Protein AF-A0A0F9NJL1-F1 (afdb_monomer_lite)

Foldseek 3Di:
DQDQDDQQFALDPPGPDGPSVQKDWDFLQDPPDALTDSRPFRIGIHGPVLVCCPPPPVQKHWQTKDQDPPPRRIHTWIHGNNDTPDPDRHYPDDGHHPDDDDDDD

Sequence (105 aa):
MKTKLQKTHCEIEGCSITDPAMLHIHHIVERGEIDTCNNPFNLAVLCSNHHNLLHNTNRLKIIGVYPSTAKHGRLLVYELDGKKNIDIDEPYVVHKPKSMKVYLK

Secondary structure (DSSP, 8-state):
---PPP--S-SSTT-----TTTEEEEESS-TTSTT----GGGEEEEEHHHHHHHHHSSSEEEEEEEE-SSTTSEEEEEEETTEESSS--S-S-------------

Structure (mmCIF, N/CA/C/O backbone):
data_AF-A0A0F9NJL1-F1
#
_entry.id   AF-A0A0F9NJL1-F1
#
loop_
_atom_site.group_PDB
_atom_site.id
_atom_site.type_symbol
_atom_site.label_atom_id
_atom_site.label_alt_id
_atom_site.label_comp_id
_atom_site.label_asym_id
_atom_site.label_entity_id
_atom_site.label_seq_id
_atom_site.pdbx_PDB_ins_code
_atom_site.Cartn_x
_atom_site.Cartn_y
_atom_site.Cartn_z
_atom_site.occupancy
_atom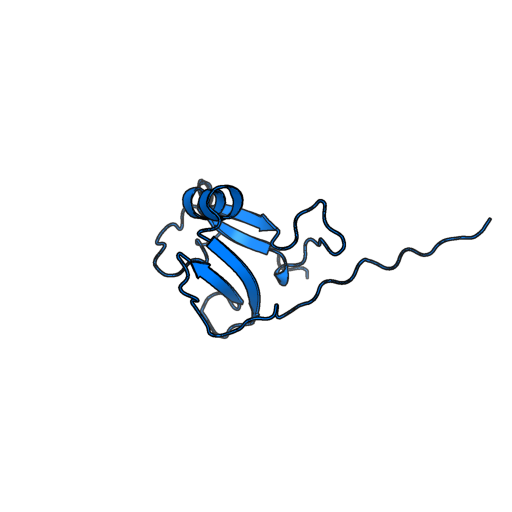_site.B_iso_or_equiv
_atom_site.auth_seq_id
_atom_site.auth_comp_id
_atom_site.auth_asym_id
_atom_site.auth_atom_id
_atom_site.pdbx_PDB_model_num
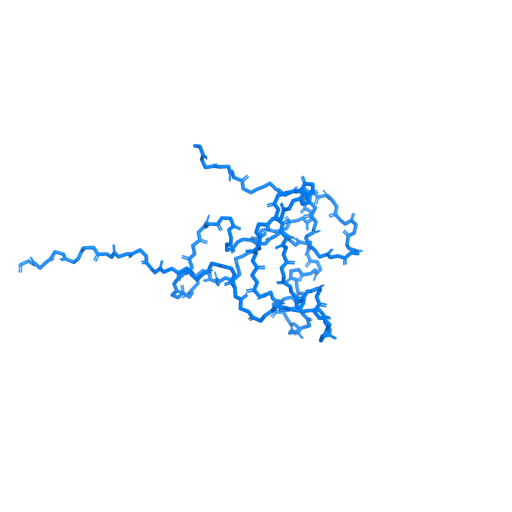ATOM 1 N N . MET A 1 1 ? 1.378 2.425 -23.395 1.00 37.78 1 MET A N 1
ATOM 2 C CA . MET A 1 1 ? 1.879 3.523 -22.533 1.00 37.78 1 MET A CA 1
ATOM 3 C C . MET A 1 1 ? 1.896 3.027 -21.093 1.00 37.78 1 MET A C 1
ATOM 5 O O . MET A 1 1 ? 0.883 2.507 -20.654 1.00 37.78 1 MET A O 1
ATOM 9 N N . LYS A 1 2 ? 3.027 3.095 -20.374 1.00 44.06 2 LYS A N 1
ATOM 10 C CA . LYS A 1 2 ? 3.057 2.757 -18.939 1.00 44.06 2 LYS A CA 1
ATOM 11 C C . LYS A 1 2 ? 2.514 3.949 -18.158 1.00 44.06 2 LYS A C 1
ATOM 13 O O . LYS A 1 2 ? 3.234 4.924 -17.962 1.00 44.06 2 LYS A O 1
ATOM 18 N N . THR A 1 3 ? 1.250 3.891 -17.759 1.00 58.44 3 THR A N 1
ATOM 19 C CA . THR A 1 3 ? 0.636 4.910 -16.904 1.00 58.44 3 THR A CA 1
ATOM 20 C C . THR A 1 3 ? 1.367 4.906 -15.563 1.00 58.44 3 THR A C 1
ATOM 22 O O . THR A 1 3 ? 1.349 3.915 -14.834 1.00 58.44 3 THR A O 1
ATOM 25 N N . LYS A 1 4 ? 2.110 5.977 -15.278 1.00 67.88 4 LYS A N 1
ATOM 26 C CA . LYS A 1 4 ? 2.861 6.132 -14.028 1.00 67.88 4 LYS A CA 1
ATOM 27 C C . LYS A 1 4 ? 1.863 6.380 -12.895 1.00 67.88 4 LYS A C 1
ATOM 29 O O . LYS A 1 4 ? 0.954 7.1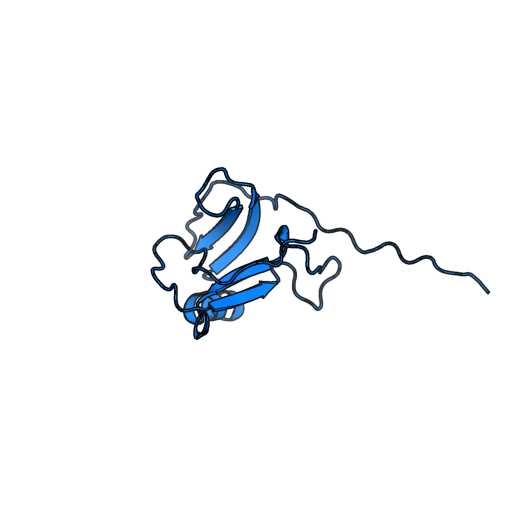88 -13.064 1.00 67.88 4 LYS A O 1
ATOM 34 N N . LEU A 1 5 ? 2.024 5.687 -11.767 1.00 79.69 5 LEU A N 1
ATOM 35 C CA . LEU A 1 5 ? 1.156 5.859 -10.600 1.00 79.69 5 LEU A CA 1
ATOM 36 C C . LEU A 1 5 ? 1.191 7.322 -10.130 1.00 79.69 5 LEU A C 1
ATOM 38 O O . LEU A 1 5 ? 2.273 7.881 -9.932 1.00 79.69 5 LEU A O 1
ATOM 42 N N . GLN A 1 6 ? 0.019 7.941 -9.985 1.00 81.69 6 GLN A N 1
ATOM 43 C CA . GLN A 1 6 ? -0.117 9.334 -9.559 1.00 81.69 6 GLN A CA 1
ATOM 44 C C . GLN A 1 6 ? -0.411 9.420 -8.059 1.00 81.69 6 GLN A C 1
ATOM 46 O O . GLN A 1 6 ? -1.280 8.717 -7.546 1.00 81.69 6 GLN A O 1
ATOM 51 N N . LYS A 1 7 ? 0.284 10.329 -7.366 1.00 85.88 7 LYS A N 1
ATOM 52 C CA . LYS A 1 7 ? 0.070 10.634 -5.945 1.00 85.88 7 LYS A CA 1
ATOM 53 C C . LYS A 1 7 ? -1.117 11.585 -5.784 1.00 85.88 7 LYS A C 1
ATOM 55 O O . LYS A 1 7 ? -0.929 12.794 -5.721 1.00 85.88 7 LYS A O 1
ATOM 60 N N . THR A 1 8 ? -2.330 11.046 -5.801 1.00 86.00 8 THR A N 1
ATOM 61 C CA . THR A 1 8 ? -3.561 11.858 -5.734 1.00 86.00 8 THR A CA 1
ATOM 62 C C . THR A 1 8 ? -4.189 11.876 -4.345 1.00 86.00 8 THR A C 1
ATOM 64 O O . THR A 1 8 ? -4.756 12.886 -3.944 1.00 86.00 8 THR A O 1
ATOM 67 N N . HIS A 1 9 ? -4.097 10.766 -3.617 1.00 89.25 9 HIS A N 1
ATOM 68 C CA . HIS A 1 9 ? -4.648 10.594 -2.277 1.00 89.25 9 HIS A CA 1
ATOM 69 C C . HIS A 1 9 ? -3.957 9.419 -1.578 1.00 89.25 9 HIS A C 1
ATOM 71 O O . HIS A 1 9 ? -3.280 8.615 -2.223 1.00 89.25 9 HIS A O 1
ATOM 77 N N . CYS A 1 10 ? -4.120 9.336 -0.260 1.00 91.19 10 CYS A N 1
ATOM 78 C CA . CYS A 1 10 ? -3.760 8.154 0.515 1.00 91.19 10 CYS A CA 1
ATOM 79 C C . CYS A 1 10 ? -4.793 7.043 0.273 1.00 91.19 10 CYS A C 1
ATOM 81 O O . CYS A 1 10 ? -5.988 7.287 0.401 1.00 91.19 10 CYS A O 1
ATOM 83 N N . GLU A 1 11 ? -4.344 5.827 -0.037 1.00 90.31 11 GLU A N 1
ATOM 84 C CA . GLU A 1 11 ? -5.224 4.690 -0.366 1.00 90.31 11 GLU A CA 1
ATOM 85 C C . GLU A 1 11 ? -5.838 3.998 0.870 1.00 90.31 11 GLU A C 1
ATOM 87 O O . GLU A 1 11 ? -6.580 3.029 0.729 1.00 90.31 11 GLU A O 1
ATOM 92 N N . ILE A 1 12 ? -5.538 4.485 2.078 1.00 89.94 12 ILE A N 1
ATOM 93 C CA . ILE A 1 12 ? -6.150 4.011 3.327 1.00 89.94 12 ILE A CA 1
ATOM 94 C C . ILE A 1 12 ? -7.518 4.672 3.513 1.00 89.94 12 ILE A C 1
ATOM 96 O O . ILE A 1 12 ? -7.630 5.901 3.527 1.00 89.94 12 ILE A O 1
ATOM 100 N N . GLU A 1 13 ? -8.550 3.854 3.695 1.00 86.62 13 GLU A N 1
ATOM 101 C CA . GLU A 1 13 ? -9.918 4.283 3.964 1.00 86.62 13 GLU A CA 1
ATOM 102 C C . GLU A 1 13 ? -9.982 5.174 5.213 1.00 86.62 13 GLU A C 1
ATOM 104 O O . GLU A 1 13 ? -9.363 4.896 6.240 1.00 86.62 13 GLU A O 1
ATOM 109 N N . GLY A 1 14 ? -10.718 6.282 5.113 1.00 83.88 14 GLY A N 1
ATOM 110 C CA . GLY A 1 14 ? -10.817 7.282 6.179 1.00 83.88 14 GLY A CA 1
ATOM 111 C C . GLY A 1 14 ? -9.655 8.281 6.231 1.00 83.88 14 GLY A C 1
ATOM 112 O O . GLY A 1 14 ? -9.701 9.218 7.027 1.00 83.88 14 GLY A O 1
ATOM 113 N N . CYS A 1 15 ? -8.632 8.148 5.377 1.00 87.69 15 CYS A N 1
ATOM 114 C CA . CYS A 1 15 ? -7.563 9.137 5.277 1.00 87.69 15 CYS A CA 1
ATOM 115 C C . CYS A 1 15 ? -7.896 10.235 4.254 1.00 87.69 15 CYS A C 1
ATOM 117 O O . CYS A 1 15 ? -7.938 9.992 3.052 1.00 87.69 15 CYS A O 1
ATOM 119 N N . SER A 1 16 ? -8.046 11.475 4.723 1.00 88.81 16 SER A N 1
ATOM 120 C CA . SER A 1 16 ? -8.370 12.633 3.870 1.00 88.81 16 SER A CA 1
ATOM 121 C C . SER A 1 16 ? -7.146 13.364 3.303 1.00 88.81 16 SER A C 1
ATOM 123 O O . SER A 1 16 ? -7.273 14.470 2.783 1.00 88.81 16 SER A O 1
ATOM 125 N N . ILE A 1 17 ? -5.942 12.794 3.426 1.00 90.88 17 ILE A N 1
ATOM 126 C CA . ILE A 1 17 ? -4.718 13.441 2.941 1.00 90.88 17 ILE A CA 1
ATOM 127 C C . ILE A 1 17 ? -4.632 13.306 1.420 1.00 90.88 17 ILE A C 1
ATOM 129 O O . ILE A 1 17 ? -4.440 12.213 0.884 1.00 90.88 17 ILE A O 1
ATOM 133 N N . THR A 1 18 ? -4.733 14.444 0.739 1.00 89.25 18 THR A N 1
ATOM 134 C CA . THR A 1 18 ? -4.625 14.558 -0.723 1.00 89.25 18 THR A CA 1
ATOM 135 C C . THR A 1 18 ? -3.414 15.366 -1.178 1.00 89.25 18 THR A C 1
ATOM 137 O O . THR A 1 18 ? -3.163 15.441 -2.375 1.00 89.25 18 THR A O 1
ATOM 140 N N . ASP A 1 19 ? -2.668 15.982 -0.254 1.00 89.94 19 ASP A N 1
ATOM 141 C CA . ASP A 1 19 ? -1.483 16.776 -0.588 1.00 89.94 19 ASP A CA 1
ATOM 142 C C . ASP A 1 19 ? -0.364 15.873 -1.145 1.00 89.94 19 ASP A C 1
ATOM 144 O O . ASP A 1 19 ? 0.188 15.055 -0.398 1.00 89.94 19 ASP A O 1
ATOM 148 N N . PRO A 1 20 ? 0.026 16.017 -2.428 1.00 88.06 20 PRO A N 1
ATOM 149 C CA . PRO A 1 20 ? 1.067 15.198 -3.042 1.00 88.06 20 PRO A CA 1
ATOM 150 C C . PRO A 1 20 ? 2.427 15.279 -2.340 1.00 88.06 20 PRO A C 1
ATOM 152 O O . PRO A 1 20 ? 3.208 14.328 -2.447 1.00 88.06 20 PRO A O 1
ATOM 155 N N . ALA A 1 21 ? 2.720 16.377 -1.631 1.00 89.44 21 ALA A N 1
ATOM 156 C CA . ALA A 1 21 ? 3.959 16.538 -0.871 1.00 89.44 21 ALA A CA 1
ATOM 157 C C . ALA A 1 21 ? 4.014 15.617 0.360 1.00 89.44 21 ALA A C 1
ATOM 159 O O . ALA A 1 21 ? 5.094 15.190 0.767 1.00 89.44 21 ALA A O 1
ATOM 160 N N . MET A 1 22 ? 2.854 15.264 0.920 1.00 89.25 22 MET A N 1
ATOM 161 C CA . MET A 1 22 ? 2.730 14.371 2.078 1.00 89.25 22 MET A CA 1
ATOM 162 C C . MET A 1 22 ? 2.517 12.903 1.693 1.00 89.25 22 MET A C 1
ATOM 164 O O . MET A 1 22 ? 2.484 12.036 2.569 1.00 89.25 22 MET A O 1
ATOM 168 N N . LEU A 1 23 ? 2.349 12.621 0.399 1.00 92.19 23 LEU A N 1
ATOM 169 C CA . LEU A 1 23 ? 2.124 11.281 -0.126 1.00 92.19 23 LEU A CA 1
ATOM 170 C C . LEU A 1 23 ? 3.435 10.627 -0.567 1.00 92.19 23 LEU A C 1
ATOM 172 O O . LEU A 1 23 ? 4.233 11.177 -1.334 1.00 92.19 23 LEU A O 1
ATOM 176 N N . HIS A 1 24 ? 3.606 9.380 -0.158 1.00 91.75 24 HIS A N 1
ATOM 177 C CA . HIS A 1 24 ? 4.730 8.518 -0.481 1.00 91.75 24 HIS A CA 1
ATOM 178 C C . HIS A 1 24 ? 4.248 7.337 -1.304 1.00 91.75 24 HIS A C 1
ATOM 180 O O . HIS A 1 24 ? 3.161 6.807 -1.088 1.00 91.75 24 HIS A O 1
ATOM 186 N N . ILE A 1 25 ? 5.069 6.943 -2.275 1.00 90.75 25 ILE A N 1
ATOM 187 C CA . ILE A 1 25 ? 4.856 5.698 -3.006 1.00 90.75 25 ILE A CA 1
ATOM 188 C C . ILE A 1 25 ? 5.683 4.641 -2.294 1.00 90.75 25 ILE A C 1
ATOM 190 O O . ILE A 1 25 ? 6.905 4.771 -2.213 1.00 90.75 25 ILE A O 1
ATOM 194 N N . HIS A 1 26 ? 5.004 3.620 -1.800 1.00 90.25 26 HIS A N 1
ATOM 195 C CA . HIS A 1 26 ? 5.592 2.523 -1.061 1.00 90.25 26 HIS A CA 1
ATOM 196 C C . HIS A 1 26 ? 5.581 1.248 -1.904 1.00 90.25 26 HIS A C 1
ATOM 198 O O . HIS A 1 26 ? 4.605 0.974 -2.596 1.00 90.25 26 HIS A O 1
ATOM 204 N N . HIS A 1 27 ? 6.672 0.489 -1.862 1.00 89.69 27 HIS A N 1
ATOM 205 C CA . HIS A 1 27 ? 6.782 -0.816 -2.508 1.00 89.69 27 HIS A CA 1
ATOM 206 C C . HIS A 1 27 ? 6.258 -1.885 -1.551 1.00 89.69 27 HIS A C 1
ATOM 208 O O . HIS A 1 27 ? 6.840 -2.037 -0.490 1.00 89.69 27 HIS A O 1
ATOM 214 N N . ILE A 1 28 ? 5.198 -2.604 -1.927 1.00 88.50 28 ILE A N 1
ATOM 215 C CA . ILE A 1 28 ? 4.578 -3.650 -1.092 1.00 88.50 28 ILE A CA 1
ATOM 216 C C . ILE A 1 28 ? 5.567 -4.799 -0.878 1.00 88.50 28 ILE A C 1
ATOM 218 O O . ILE A 1 28 ? 5.853 -5.159 0.254 1.00 88.50 28 ILE A O 1
ATOM 222 N N . VAL A 1 29 ? 6.130 -5.320 -1.972 1.00 84.75 29 VAL A N 1
ATOM 223 C CA . VAL A 1 29 ? 7.331 -6.162 -1.953 1.00 84.75 29 VAL A CA 1
ATOM 224 C C . VAL A 1 29 ? 8.540 -5.238 -1.956 1.00 84.75 29 VAL A C 1
ATOM 226 O O . VAL A 1 29 ? 8.795 -4.538 -2.952 1.00 84.75 29 VAL A O 1
ATOM 229 N N . GLU A 1 30 ? 9.272 -5.218 -0.845 1.00 81.81 30 GLU A N 1
ATOM 230 C CA . GLU A 1 30 ? 10.370 -4.284 -0.613 1.00 81.81 30 GLU A CA 1
ATOM 231 C C . GLU A 1 30 ? 11.481 -4.414 -1.658 1.00 81.81 30 GLU A C 1
ATOM 233 O O . GLU A 1 30 ? 11.713 -5.472 -2.230 1.00 81.81 30 GLU A O 1
ATOM 238 N N . ARG A 1 31 ? 12.232 -3.334 -1.904 1.00 78.25 31 ARG A N 1
ATOM 239 C CA . ARG A 1 31 ? 13.276 -3.304 -2.951 1.00 78.25 31 ARG A CA 1
ATOM 240 C C . ARG A 1 31 ? 14.432 -4.291 -2.740 1.00 78.25 31 ARG A C 1
ATOM 242 O O . ARG A 1 31 ? 15.214 -4.482 -3.669 1.00 78.25 31 ARG A O 1
ATOM 249 N N . GLY A 1 32 ? 14.573 -4.846 -1.539 1.00 75.19 32 GLY A N 1
ATOM 250 C CA . GLY A 1 32 ? 15.569 -5.867 -1.217 1.00 75.19 32 GLY A CA 1
ATOM 251 C C . GLY A 1 32 ? 15.076 -7.298 -1.427 1.00 75.19 32 GLY A C 1
ATOM 252 O O . GLY A 1 32 ? 15.893 -8.216 -1.425 1.00 75.19 32 GLY A O 1
ATOM 253 N N . GLU A 1 33 ? 13.772 -7.497 -1.621 1.00 77.94 33 GLU A N 1
ATOM 254 C CA . GLU A 1 33 ? 13.186 -8.826 -1.727 1.00 77.94 33 GLU A CA 1
ATOM 255 C C . GLU A 1 33 ? 13.193 -9.355 -3.161 1.00 77.94 33 GLU A C 1
ATOM 257 O O . GLU A 1 33 ? 13.116 -8.621 -4.156 1.00 77.94 33 GLU A O 1
ATOM 262 N N . ILE A 1 34 ? 13.276 -10.683 -3.250 1.00 68.56 34 ILE A N 1
ATOM 263 C CA . ILE A 1 34 ? 13.027 -11.414 -4.487 1.00 68.56 34 ILE A CA 1
ATOM 264 C C . ILE A 1 34 ? 11.600 -11.052 -4.922 1.00 68.56 34 ILE A C 1
ATOM 266 O O . ILE A 1 34 ? 10.710 -10.939 -4.091 1.00 68.56 34 ILE A O 1
ATOM 270 N N . ASP A 1 35 ? 11.405 -10.800 -6.217 1.00 76.19 35 ASP A N 1
ATOM 271 C CA . ASP A 1 35 ? 10.122 -10.393 -6.819 1.00 76.19 35 ASP A CA 1
ATOM 272 C C . ASP A 1 35 ? 9.728 -8.918 -6.700 1.00 76.19 35 ASP A C 1
ATOM 274 O O . ASP A 1 35 ? 8.714 -8.501 -7.273 1.00 76.19 35 ASP A O 1
ATOM 278 N N . THR A 1 36 ? 10.566 -8.075 -6.094 1.00 80.31 36 THR A N 1
ATOM 279 C CA . THR A 1 36 ? 10.314 -6.633 -6.113 1.00 80.31 36 THR A CA 1
ATOM 280 C C . THR A 1 36 ? 10.251 -6.081 -7.537 1.00 80.31 36 THR A C 1
ATOM 282 O O . THR A 1 36 ? 11.082 -6.362 -8.412 1.00 80.31 36 THR A O 1
ATOM 285 N N . CYS A 1 37 ? 9.240 -5.258 -7.806 1.00 80.62 37 CYS A N 1
ATOM 286 C CA . CYS A 1 37 ? 9.104 -4.617 -9.104 1.00 80.62 37 CYS A CA 1
ATOM 287 C C . CYS A 1 37 ? 8.453 -3.233 -9.019 1.00 80.62 37 CYS A C 1
ATOM 289 O O . CYS A 1 37 ? 7.740 -2.896 -8.081 1.00 80.62 37 CYS A O 1
ATOM 291 N N . ASN A 1 38 ? 8.663 -2.418 -10.054 1.00 82.44 38 ASN A N 1
ATOM 292 C CA . ASN A 1 38 ? 8.009 -1.110 -10.203 1.00 82.44 38 ASN A CA 1
ATOM 293 C C . ASN A 1 38 ? 6.638 -1.220 -10.898 1.00 82.44 38 ASN A C 1
ATOM 295 O O . ASN A 1 38 ? 6.224 -0.302 -11.610 1.00 82.44 38 ASN A O 1
ATOM 299 N N . ASN A 1 39 ? 5.971 -2.370 -10.787 1.00 83.88 39 ASN A N 1
ATOM 300 C CA . ASN A 1 39 ? 4.620 -2.545 -11.309 1.00 83.88 39 ASN A CA 1
ATOM 301 C C . ASN A 1 39 ? 3.652 -1.744 -10.425 1.00 83.88 39 ASN A C 1
ATOM 303 O O . ASN A 1 39 ? 3.775 -1.839 -9.209 1.00 83.88 39 ASN A O 1
ATOM 307 N N . PRO A 1 40 ? 2.683 -0.991 -10.977 1.00 84.56 40 PRO A N 1
ATOM 308 C CA . PRO A 1 40 ? 1.635 -0.361 -10.180 1.00 84.56 40 PRO A CA 1
ATOM 309 C C . PRO A 1 40 ? 0.968 -1.285 -9.149 1.00 84.56 40 PRO A C 1
ATOM 311 O O . PRO A 1 40 ? 0.611 -0.799 -8.084 1.00 84.56 40 PRO A O 1
ATOM 314 N N . PHE A 1 41 ? 0.844 -2.590 -9.411 1.00 86.06 41 PHE A N 1
ATOM 315 C CA . PHE A 1 41 ? 0.293 -3.553 -8.443 1.00 86.06 41 PHE A CA 1
ATOM 316 C C . PHE A 1 41 ? 1.215 -3.864 -7.248 1.00 86.06 41 PHE A C 1
ATOM 318 O O . PHE A 1 41 ? 0.735 -4.368 -6.242 1.00 86.06 41 PHE A O 1
ATOM 325 N N . ASN A 1 42 ? 2.501 -3.503 -7.328 1.00 86.94 42 ASN A N 1
ATOM 326 C CA . ASN A 1 42 ? 3.461 -3.573 -6.221 1.00 86.94 42 ASN A CA 1
ATOM 327 C C . ASN A 1 42 ? 3.632 -2.231 -5.491 1.00 86.94 42 ASN A C 1
ATOM 329 O O . ASN A 1 42 ? 4.507 -2.083 -4.644 1.00 86.94 42 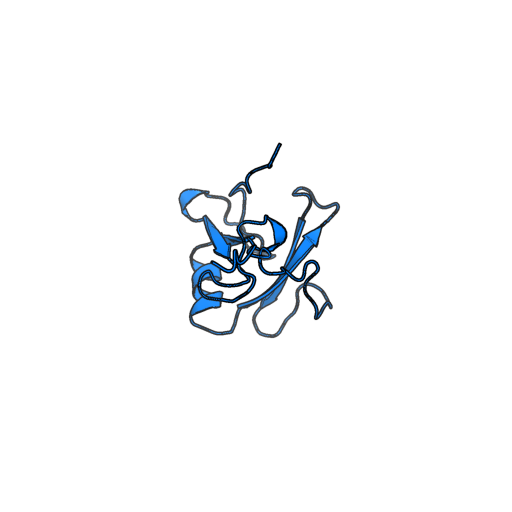ASN A O 1
ATOM 333 N N . LEU A 1 43 ? 2.904 -1.195 -5.899 1.00 89.56 43 LEU A N 1
ATOM 334 C CA . LEU A 1 43 ? 3.089 0.157 -5.389 1.00 89.56 43 LEU A CA 1
ATOM 335 C C . LEU A 1 43 ? 1.825 0.577 -4.664 1.00 89.56 43 LEU A C 1
ATOM 337 O O . LEU A 1 43 ? 0.760 0.465 -5.252 1.00 89.56 43 LEU A O 1
ATOM 341 N N . ALA A 1 44 ? 1.939 1.116 -3.458 1.00 91.12 44 ALA A N 1
ATOM 342 C CA . ALA A 1 44 ? 0.846 1.721 -2.703 1.00 91.12 44 ALA A CA 1
ATOM 343 C C . ALA A 1 44 ? 1.102 3.221 -2.510 1.00 91.12 44 ALA A C 1
ATOM 345 O O . ALA A 1 44 ? 2.257 3.642 -2.406 1.00 91.12 44 ALA A O 1
ATOM 346 N N . VAL A 1 45 ? 0.051 4.039 -2.461 1.00 92.25 45 VAL A N 1
ATOM 347 C CA . VAL A 1 45 ? 0.159 5.473 -2.139 1.00 92.25 45 VAL A CA 1
ATOM 348 C C . VAL A 1 45 ? -0.325 5.709 -0.714 1.00 92.25 45 VAL A C 1
ATOM 350 O O . VAL A 1 45 ? -1.503 5.545 -0.409 1.00 92.25 45 VAL A O 1
ATOM 353 N N . LEU A 1 46 ? 0.585 6.123 0.164 1.00 93.19 46 LEU A N 1
ATOM 354 C CA . LEU A 1 46 ? 0.322 6.317 1.591 1.00 93.19 46 LEU A CA 1
ATOM 355 C C . LEU A 1 46 ? 0.743 7.720 2.020 1.00 93.19 46 LEU A C 1
ATOM 357 O O . LEU A 1 46 ? 1.725 8.253 1.510 1.00 93.19 46 LEU A O 1
ATOM 361 N N . CYS A 1 47 ? 0.059 8.317 2.994 1.00 94.06 47 CYS A N 1
ATOM 362 C CA . CYS A 1 47 ? 0.587 9.514 3.652 1.00 94.06 47 CYS A CA 1
ATOM 363 C C . CYS A 1 47 ? 1.749 9.158 4.596 1.00 94.06 47 CYS A C 1
ATOM 365 O O . CYS A 1 47 ? 1.897 7.999 4.988 1.00 94.06 47 CYS A O 1
ATOM 367 N N . SER A 1 48 ? 2.546 10.148 5.010 1.00 91.62 48 SER A N 1
ATOM 368 C CA . SER A 1 48 ? 3.677 9.951 5.937 1.00 91.62 48 SER A CA 1
ATOM 369 C C . SER A 1 48 ? 3.313 9.155 7.199 1.00 91.62 48 SER A C 1
ATOM 371 O O . SER A 1 48 ? 4.087 8.307 7.633 1.00 91.62 48 SER A O 1
ATOM 373 N N . ASN A 1 49 ? 2.118 9.371 7.761 1.00 91.75 49 ASN A N 1
ATOM 374 C CA . ASN A 1 49 ? 1.680 8.667 8.969 1.00 91.75 49 ASN A CA 1
ATOM 375 C C . ASN A 1 49 ? 1.433 7.178 8.700 1.00 91.75 49 ASN A C 1
ATOM 377 O O . ASN A 1 49 ? 1.993 6.334 9.392 1.00 91.75 49 ASN A O 1
ATOM 381 N N . HIS A 1 50 ? 0.651 6.842 7.669 1.00 92.50 50 HIS A N 1
ATOM 382 C CA . HIS A 1 50 ? 0.387 5.446 7.308 1.00 92.50 50 HIS A CA 1
ATOM 383 C C . HIS A 1 50 ? 1.648 4.734 6.812 1.00 92.50 50 HIS A C 1
ATOM 385 O O . HIS A 1 50 ? 1.865 3.573 7.142 1.00 92.50 50 HIS A O 1
ATOM 391 N N . HIS A 1 51 ? 2.525 5.444 6.102 1.00 91.56 51 HIS A N 1
ATOM 392 C CA . HIS A 1 51 ? 3.833 4.923 5.722 1.00 91.56 51 HIS A CA 1
ATOM 393 C C . HIS A 1 51 ? 4.670 4.542 6.953 1.00 91.56 51 HIS A C 1
ATOM 395 O O . HIS A 1 51 ? 5.258 3.467 6.994 1.00 91.56 51 HIS A O 1
ATOM 401 N N . ASN A 1 52 ? 4.680 5.380 7.993 1.00 90.19 52 ASN A N 1
ATOM 402 C CA . ASN A 1 52 ? 5.377 5.066 9.241 1.00 90.19 52 ASN A CA 1
ATOM 403 C C . ASN A 1 52 ? 4.726 3.912 10.013 1.00 90.19 52 ASN A C 1
ATOM 405 O O . ASN A 1 52 ? 5.445 3.142 10.647 1.00 90.19 52 ASN A O 1
ATOM 409 N N . LEU A 1 53 ? 3.396 3.778 9.975 1.00 90.94 53 LEU A N 1
ATOM 410 C CA . LEU A 1 53 ? 2.699 2.664 10.629 1.00 90.94 53 LEU A CA 1
ATOM 411 C C . LEU A 1 53 ? 3.073 1.315 10.013 1.00 90.94 53 LEU A C 1
ATOM 413 O O . LEU A 1 53 ? 3.249 0.350 10.760 1.00 90.94 53 LEU A O 1
ATOM 417 N N . LEU A 1 54 ? 3.228 1.286 8.688 1.00 89.44 54 LEU A N 1
ATOM 418 C CA . LEU A 1 54 ? 3.639 0.104 7.938 1.00 89.44 54 LEU A CA 1
ATOM 419 C C . LEU A 1 54 ? 5.027 -0.383 8.362 1.00 89.44 54 LEU A C 1
ATOM 421 O O . LEU A 1 54 ? 5.195 -1.562 8.643 1.00 89.44 54 LEU A O 1
ATOM 425 N N . HIS A 1 55 ? 5.995 0.531 8.472 1.00 87.06 55 HIS A N 1
ATOM 426 C CA . HIS A 1 55 ? 7.381 0.174 8.800 1.00 87.06 55 HIS A CA 1
ATOM 427 C C . HIS A 1 55 ? 7.628 -0.095 10.284 1.00 87.06 55 HIS A C 1
ATOM 429 O O . HIS A 1 55 ? 8.435 -0.950 10.628 1.00 87.06 55 HIS A O 1
ATOM 435 N N . ASN A 1 56 ? 6.975 0.651 11.179 1.00 85.25 56 ASN A N 1
ATOM 436 C CA . ASN A 1 56 ? 7.434 0.725 12.571 1.00 85.25 56 ASN A CA 1
ATOM 437 C C . ASN A 1 56 ? 6.540 0.012 13.582 1.00 85.25 56 ASN A C 1
ATOM 439 O O . ASN A 1 56 ? 6.975 -0.223 14.706 1.00 85.25 56 ASN A O 1
ATOM 443 N N . THR A 1 57 ? 5.275 -0.260 13.251 1.00 77.81 57 THR A N 1
ATOM 444 C CA . THR A 1 57 ? 4.294 -0.638 14.285 1.00 77.81 57 THR A CA 1
ATOM 445 C C . THR A 1 57 ? 3.582 -1.958 14.035 1.00 77.81 57 THR A C 1
ATOM 447 O O . THR A 1 57 ? 2.822 -2.378 14.901 1.00 77.81 57 THR A O 1
ATOM 450 N N . ASN A 1 58 ? 3.773 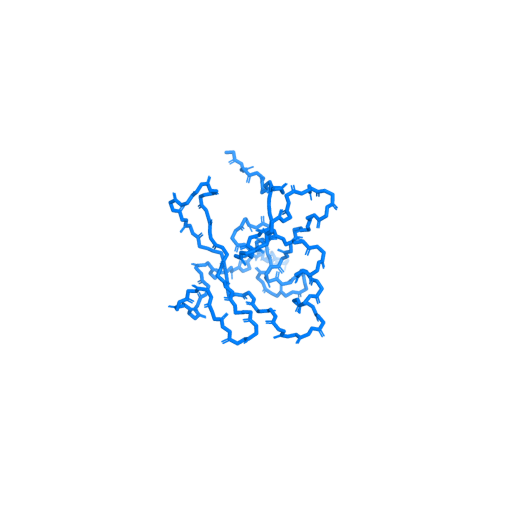-2.607 12.877 1.00 80.19 58 ASN A N 1
ATOM 451 C CA . ASN A 1 58 ? 2.987 -3.773 12.431 1.00 80.19 58 ASN A CA 1
ATOM 452 C C . ASN A 1 58 ? 1.457 -3.573 12.485 1.00 80.19 58 ASN A C 1
ATOM 454 O O . ASN A 1 58 ? 0.698 -4.528 12.319 1.00 80.19 58 ASN A O 1
ATOM 458 N N . ARG A 1 59 ? 0.994 -2.335 12.707 1.00 89.25 59 ARG A N 1
ATOM 459 C CA . ARG A 1 59 ? -0.421 -1.970 12.785 1.00 89.25 59 ARG A CA 1
ATOM 460 C C . ARG A 1 59 ? -1.049 -1.918 11.410 1.00 89.25 59 ARG A C 1
ATOM 462 O O . ARG A 1 59 ? -2.229 -2.200 11.294 1.00 89.25 59 ARG A O 1
ATOM 469 N N . LEU A 1 60 ? -0.269 -1.548 10.396 1.00 91.44 60 LEU A N 1
ATOM 470 C CA . LEU A 1 60 ? -0.691 -1.552 9.005 1.00 91.44 60 LEU A CA 1
ATOM 471 C C . LEU A 1 60 ? 0.066 -2.652 8.262 1.00 91.44 60 LEU A C 1
ATOM 473 O O . LEU A 1 60 ? 1.289 -2.598 8.171 1.00 91.44 60 LEU A O 1
ATOM 477 N N . LYS A 1 61 ? -0.662 -3.612 7.700 1.00 89.88 61 LYS A N 1
ATOM 478 C CA . LYS A 1 61 ? -0.125 -4.633 6.798 1.00 89.88 61 LYS A CA 1
ATOM 479 C C . LYS A 1 61 ? -0.812 -4.503 5.455 1.00 89.88 61 LYS A C 1
ATOM 481 O O . LYS A 1 61 ? -2.038 -4.489 5.391 1.00 89.88 61 LYS A O 1
ATOM 486 N N . ILE A 1 62 ? -0.038 -4.416 4.384 1.00 91.12 62 ILE A N 1
ATOM 487 C CA . ILE A 1 62 ? -0.590 -4.400 3.030 1.00 91.12 62 ILE A CA 1
ATOM 488 C C . ILE A 1 62 ? -0.581 -5.824 2.492 1.00 91.12 62 ILE A C 1
ATOM 490 O O . ILE A 1 62 ? 0.455 -6.477 2.497 1.00 91.12 62 ILE A O 1
ATOM 494 N N . ILE A 1 63 ? -1.734 -6.277 2.008 1.00 89.38 63 ILE A N 1
ATOM 495 C CA . ILE A 1 63 ? -1.897 -7.595 1.387 1.00 89.38 63 ILE A CA 1
ATOM 496 C C . ILE A 1 63 ? -1.606 -7.491 -0.109 1.00 89.38 63 ILE A C 1
ATOM 498 O O . ILE A 1 63 ? -0.902 -8.317 -0.677 1.00 89.38 63 ILE A O 1
ATOM 502 N N . GLY A 1 64 ? -2.111 -6.446 -0.767 1.00 88.12 64 GLY A N 1
ATOM 503 C CA . GLY A 1 64 ? -1.854 -6.225 -2.184 1.00 88.12 64 GLY A CA 1
ATOM 504 C C . GLY A 1 64 ? -2.707 -5.118 -2.778 1.00 88.12 64 GLY A C 1
ATOM 505 O O . GLY A 1 64 ? -3.511 -4.482 -2.100 1.00 88.12 64 GLY A O 1
ATOM 506 N N . VAL A 1 65 ? -2.540 -4.891 -4.076 1.00 89.06 65 VAL A N 1
ATOM 507 C CA . VAL A 1 65 ? -3.356 -3.944 -4.841 1.00 89.06 65 VAL A CA 1
ATOM 508 C C . VAL A 1 65 ? -4.196 -4.713 -5.839 1.00 89.06 65 VAL A C 1
ATOM 510 O O . VAL A 1 65 ? -3.680 -5.524 -6.606 1.00 89.06 65 VAL A O 1
ATOM 513 N N . TYR A 1 66 ? -5.480 -4.395 -5.864 1.00 88.06 66 TYR A N 1
ATOM 514 C CA . TYR A 1 66 ? -6.475 -5.018 -6.719 1.00 88.06 66 TYR A CA 1
ATOM 515 C C . TYR A 1 66 ? -7.013 -4.017 -7.743 1.00 88.06 66 TYR A C 1
ATOM 517 O O . TYR A 1 66 ? -7.124 -2.826 -7.438 1.00 88.06 66 TYR A O 1
ATOM 525 N N . PRO A 1 67 ? -7.359 -4.455 -8.964 1.00 86.12 67 PRO A N 1
ATOM 526 C CA . PRO A 1 67 ? -8.132 -3.631 -9.881 1.00 86.12 67 PRO A CA 1
ATOM 527 C C . PRO A 1 67 ? -9.522 -3.385 -9.286 1.00 86.12 67 PRO A C 1
ATOM 529 O O . PRO A 1 67 ? -10.123 -4.275 -8.690 1.00 86.12 67 PRO A O 1
ATOM 532 N N . SER A 1 68 ? -10.040 -2.171 -9.440 1.00 83.50 68 SER A N 1
ATOM 533 C CA . SER A 1 68 ? -11.352 -1.796 -8.911 1.00 83.50 68 SER A CA 1
ATOM 534 C C . SER A 1 68 ? -12.086 -0.895 -9.890 1.00 83.50 68 SER A C 1
ATOM 536 O O . SER A 1 68 ? -11.467 -0.139 -10.633 1.00 83.50 68 SER A O 1
ATOM 538 N N . THR A 1 69 ? -13.415 -0.947 -9.872 1.00 80.19 69 THR A N 1
ATOM 539 C CA . THR A 1 69 ? -14.282 -0.013 -10.605 1.00 80.19 69 THR A CA 1
ATOM 540 C C . THR A 1 69 ? -14.398 1.350 -9.913 1.00 80.19 69 THR A C 1
ATOM 542 O O . THR A 1 69 ? -15.057 2.249 -10.432 1.00 80.19 69 THR A O 1
ATOM 545 N N . ALA A 1 70 ? -13.756 1.528 -8.753 1.00 72.19 70 ALA A N 1
ATOM 546 C CA . ALA A 1 70 ? -13.698 2.796 -8.037 1.00 72.19 70 ALA A CA 1
ATOM 547 C C . ALA A 1 70 ? -13.030 3.910 -8.865 1.00 72.19 70 ALA A C 1
ATOM 549 O O . ALA A 1 70 ? -12.318 3.659 -9.837 1.00 72.19 70 ALA A O 1
ATOM 550 N N . LYS A 1 71 ? -13.198 5.163 -8.420 1.00 67.56 71 LYS A N 1
ATOM 551 C CA . LYS A 1 71 ? -12.731 6.396 -9.091 1.00 67.56 71 LYS A CA 1
ATOM 552 C C . LYS A 1 71 ? -11.267 6.363 -9.562 1.00 67.56 71 LYS A C 1
ATOM 554 O O . LYS A 1 71 ? -10.916 7.049 -10.517 1.00 67.56 71 LYS A O 1
ATOM 559 N N . HIS A 1 72 ? -10.420 5.577 -8.901 1.00 72.25 72 HIS A N 1
ATOM 560 C CA . HIS A 1 72 ? -8.988 5.485 -9.186 1.00 72.25 72 HIS A CA 1
ATOM 561 C C . HIS A 1 72 ? -8.576 4.200 -9.922 1.00 72.25 72 HIS A C 1
ATOM 563 O O . HIS A 1 72 ? -7.397 4.027 -10.220 1.00 72.25 72 HIS A O 1
ATOM 569 N N . GLY A 1 73 ? -9.524 3.316 -10.250 1.00 80.25 73 GLY A N 1
ATOM 570 C CA . GLY A 1 73 ? -9.283 2.092 -11.022 1.00 80.25 73 GLY A CA 1
ATOM 571 C C . GLY A 1 73 ? -8.584 0.969 -10.245 1.00 80.25 73 GLY A C 1
ATOM 572 O O . GLY A 1 73 ? -8.238 -0.067 -10.814 1.00 80.25 73 GLY A O 1
ATOM 573 N N . ARG A 1 74 ? -8.320 1.181 -8.954 1.00 88.31 74 ARG A N 1
ATOM 574 C CA . ARG A 1 74 ? -7.557 0.282 -8.087 1.00 88.31 74 ARG A CA 1
ATOM 575 C C . ARG A 1 74 ? -7.964 0.451 -6.633 1.00 88.31 74 ARG A C 1
ATOM 577 O O . ARG A 1 74 ? -8.508 1.489 -6.258 1.00 88.31 74 ARG A O 1
ATOM 584 N N . LEU A 1 75 ? -7.691 -0.576 -5.846 1.00 88.44 75 LEU A N 1
ATOM 585 C CA . LEU A 1 75 ? -8.010 -0.656 -4.434 1.00 88.44 75 LEU A CA 1
ATOM 586 C C . LEU A 1 75 ? -6.840 -1.299 -3.700 1.00 88.44 75 LEU A C 1
ATOM 588 O O . LEU A 1 75 ? -6.376 -2.374 -4.080 1.00 88.44 75 LEU A O 1
ATOM 592 N N . LEU A 1 76 ? -6.350 -0.617 -2.672 1.00 90.50 76 LEU A N 1
ATOM 593 C CA . LEU A 1 76 ? -5.361 -1.176 -1.766 1.00 90.50 76 LEU A CA 1
ATOM 594 C C . LEU A 1 76 ? -6.082 -2.091 -0.778 1.00 90.50 76 LEU A C 1
ATOM 596 O O . LEU A 1 76 ? -7.033 -1.658 -0.136 1.00 90.50 76 LEU A O 1
ATOM 600 N N . VAL A 1 77 ? -5.638 -3.335 -0.653 1.00 91.69 77 VAL A N 1
ATOM 601 C CA . VAL A 1 77 ? -6.139 -4.291 0.338 1.00 91.69 77 VAL A CA 1
ATOM 602 C C . VAL A 1 77 ? -5.135 -4.355 1.476 1.00 91.69 77 VAL A C 1
ATOM 604 O O . VAL A 1 77 ? -3.941 -4.575 1.253 1.00 91.69 77 VAL A O 1
ATOM 607 N N . TYR A 1 78 ? -5.610 -4.105 2.691 1.00 93.12 78 TYR A N 1
ATOM 608 C CA . TYR A 1 78 ? -4.763 -3.973 3.867 1.00 93.12 78 TYR A CA 1
ATOM 609 C C . TYR A 1 78 ? -5.507 -4.355 5.151 1.00 93.12 78 TYR A C 1
ATOM 611 O O . TYR A 1 78 ? -6.737 -4.322 5.229 1.00 93.12 78 TYR A O 1
ATOM 619 N N . GLU A 1 79 ? -4.728 -4.669 6.177 1.00 93.12 79 GLU A N 1
ATOM 620 C CA . GLU A 1 79 ? -5.146 -4.839 7.564 1.00 93.12 79 GLU A CA 1
ATOM 621 C C . GLU A 1 79 ? -4.610 -3.656 8.369 1.00 93.12 79 GLU A C 1
ATOM 623 O O . GLU A 1 79 ? -3.403 -3.416 8.389 1.00 93.12 79 GLU A O 1
ATOM 628 N N . LEU A 1 80 ? -5.500 -2.900 9.009 1.00 92.00 80 LEU A N 1
ATOM 629 C CA . LEU A 1 80 ? -5.152 -1.809 9.914 1.00 92.00 80 LEU A CA 1
ATOM 630 C C . LEU A 1 80 ? -5.706 -2.123 11.304 1.00 92.00 80 LEU A C 1
ATOM 632 O O . LEU A 1 80 ? -6.908 -2.322 11.457 1.00 92.00 80 LEU A O 1
ATOM 636 N N . ASP A 1 81 ? -4.839 -2.174 12.312 1.00 90.44 81 ASP A N 1
ATOM 637 C CA . ASP A 1 81 ? -5.197 -2.491 13.701 1.00 90.44 81 ASP A CA 1
ATOM 638 C C . ASP A 1 81 ? -5.963 -3.819 13.843 1.00 90.44 81 ASP A C 1
ATOM 640 O O . ASP A 1 81 ? -6.908 -3.940 14.619 1.00 90.44 81 ASP A O 1
ATOM 644 N N . GLY A 1 82 ? -5.574 -4.823 13.049 1.00 87.56 82 GLY A N 1
ATOM 645 C CA . GLY A 1 82 ? -6.232 -6.134 13.010 1.00 87.56 82 GLY A CA 1
ATOM 646 C C . GLY A 1 82 ? -7.563 -6.151 12.250 1.00 87.56 82 GLY A C 1
ATOM 647 O O . GLY A 1 82 ? -8.194 -7.201 12.152 1.00 87.56 82 GLY A O 1
ATOM 648 N N . LYS A 1 83 ? -7.999 -5.016 11.686 1.00 89.94 83 LYS A N 1
ATOM 649 C CA . LYS A 1 83 ? -9.201 -4.921 10.858 1.00 89.94 83 LYS A CA 1
ATOM 650 C C . LYS A 1 83 ? -8.826 -4.836 9.384 1.00 89.94 83 LYS A C 1
ATOM 652 O O . LYS A 1 83 ? -8.190 -3.879 8.945 1.00 89.94 83 LYS A O 1
ATOM 657 N N . LYS A 1 84 ? -9.268 -5.820 8.605 1.00 90.88 84 LYS A N 1
ATOM 658 C CA . LYS A 1 84 ? -9.142 -5.783 7.147 1.00 90.88 84 LYS A CA 1
ATOM 659 C C . LYS A 1 84 ? -10.170 -4.839 6.544 1.00 90.88 84 LYS A C 1
ATOM 661 O O . LYS A 1 84 ? -11.308 -4.773 7.012 1.00 90.88 84 LYS A O 1
ATOM 666 N N . ASN A 1 85 ? -9.776 -4.133 5.492 1.00 91.50 85 ASN A N 1
ATOM 667 C CA . ASN A 1 85 ? -10.734 -3.371 4.697 1.00 91.50 85 ASN A CA 1
ATOM 668 C C . ASN A 1 85 ? -11.595 -4.282 3.804 1.00 91.50 85 ASN A C 1
ATOM 670 O O . ASN A 1 85 ? -12.756 -3.976 3.551 1.00 91.50 85 ASN A O 1
ATOM 674 N N . ILE A 1 86 ? -11.038 -5.408 3.352 1.00 87.56 86 ILE A N 1
ATOM 675 C CA . ILE A 1 86 ? -11.711 -6.431 2.548 1.00 87.56 86 ILE A CA 1
ATOM 676 C C . ILE A 1 86 ? -11.256 -7.806 3.028 1.00 87.56 86 ILE A C 1
ATOM 678 O O . ILE A 1 86 ? -10.089 -7.991 3.369 1.00 87.56 86 ILE A O 1
ATOM 682 N N . ASP A 1 87 ? -12.171 -8.771 3.027 1.00 87.81 87 ASP A N 1
ATOM 683 C CA . ASP A 1 87 ? -11.886 -10.158 3.390 1.00 87.81 87 ASP A CA 1
ATOM 684 C C . ASP A 1 87 ? -11.176 -10.907 2.247 1.0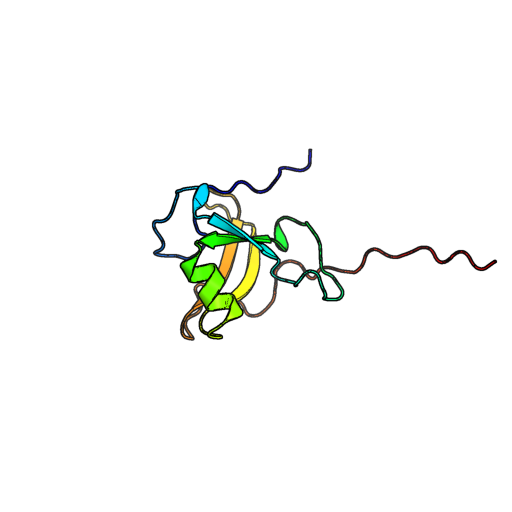0 87.81 87 ASP A C 1
ATOM 686 O O . ASP A 1 87 ? -11.775 -11.669 1.492 1.00 87.81 87 ASP A O 1
ATOM 690 N N . ILE A 1 88 ? -9.894 -10.587 2.058 1.00 86.56 88 ILE A N 1
ATOM 691 C CA . ILE A 1 88 ? -8.983 -11.196 1.085 1.00 86.56 88 ILE A CA 1
ATOM 692 C C . ILE A 1 88 ? -7.647 -11.433 1.789 1.00 86.56 88 ILE A C 1
ATOM 694 O O . ILE A 1 88 ? -7.139 -10.536 2.457 1.00 86.56 88 ILE A O 1
ATOM 698 N N . ASP A 1 89 ? -7.064 -12.615 1.602 1.00 82.19 89 ASP A N 1
ATOM 699 C CA . ASP A 1 89 ? -5.800 -13.007 2.244 1.00 82.19 89 ASP A CA 1
ATOM 700 C C . ASP A 1 89 ? -4.596 -13.031 1.301 1.00 82.19 89 ASP A C 1
ATOM 702 O O . ASP A 1 89 ? -3.455 -12.920 1.743 1.00 82.19 89 ASP A O 1
ATOM 706 N N . GLU A 1 90 ? -4.836 -13.152 -0.002 1.00 80.94 90 GLU A N 1
ATOM 707 C CA . GLU A 1 90 ? -3.776 -13.307 -0.997 1.00 80.94 90 GLU A CA 1
ATOM 708 C C . GLU A 1 90 ? -3.585 -12.019 -1.816 1.00 80.94 90 GLU A C 1
ATOM 710 O O . GLU A 1 90 ? -4.519 -11.228 -1.959 1.00 80.94 90 GLU A O 1
ATOM 715 N N . PRO A 1 91 ? -2.391 -11.751 -2.370 1.00 81.94 91 PRO A N 1
ATOM 716 C CA . PRO A 1 91 ? -2.182 -10.646 -3.302 1.00 81.94 91 PRO A CA 1
ATOM 717 C C . PRO A 1 91 ? -2.758 -10.958 -4.692 1.00 81.94 91 PRO A C 1
ATOM 719 O O . PRO A 1 91 ? -2.576 -12.050 -5.224 1.00 81.94 91 PRO A O 1
ATOM 722 N N . TYR A 1 92 ? -3.355 -9.956 -5.350 1.00 79.81 92 TYR A N 1
ATOM 723 C CA . TYR A 1 92 ? -3.883 -10.098 -6.719 1.00 79.81 92 TYR A CA 1
ATOM 724 C C . TYR A 1 92 ? -2.806 -10.486 -7.740 1.00 79.81 92 TYR A C 1
ATOM 726 O O . TYR A 1 92 ? -3.055 -11.222 -8.695 1.00 79.81 92 TYR A O 1
ATOM 734 N N . VAL A 1 93 ? -1.599 -9.943 -7.566 1.00 78.81 93 VAL A N 1
ATOM 735 C CA . VAL A 1 93 ? -0.456 -10.209 -8.436 1.00 78.81 93 VAL A CA 1
ATOM 736 C C . VAL A 1 93 ? 0.675 -10.760 -7.594 1.00 78.81 93 VAL A C 1
ATOM 738 O O . VAL A 1 93 ? 1.282 -10.036 -6.812 1.00 78.81 93 VAL A O 1
ATOM 741 N N . VAL A 1 94 ? 1.015 -12.023 -7.831 1.00 77.69 94 VAL A N 1
ATOM 742 C CA . VAL A 1 94 ? 2.290 -12.583 -7.386 1.00 77.69 94 VAL A CA 1
ATOM 743 C C . VAL A 1 94 ? 3.348 -12.152 -8.393 1.00 77.69 94 VAL A C 1
ATOM 745 O O . VAL A 1 94 ? 3.339 -12.569 -9.558 1.00 77.69 94 VAL A O 1
ATOM 748 N N . HIS A 1 95 ? 4.228 -11.249 -7.977 1.00 74.06 95 HIS A N 1
ATOM 749 C CA . HIS A 1 95 ? 5.343 -10.831 -8.811 1.00 74.06 95 HIS A CA 1
ATOM 750 C C . HIS A 1 95 ? 6.325 -12.000 -8.958 1.00 74.06 95 HIS A C 1
ATOM 752 O O . HIS A 1 95 ? 6.542 -12.754 -8.023 1.00 74.06 95 HIS A O 1
ATOM 758 N N . LYS A 1 96 ? 6.854 -12.197 -10.168 1.00 67.25 96 LYS A N 1
ATOM 759 C CA . LYS A 1 96 ? 7.900 -13.190 -10.444 1.00 67.25 96 LYS A CA 1
ATOM 760 C C . LYS A 1 96 ? 9.177 -12.458 -10.829 1.00 67.25 96 LYS A C 1
ATOM 762 O O . LYS A 1 96 ? 9.082 -11.389 -11.457 1.00 67.25 96 LYS A O 1
ATOM 767 N N . PRO A 1 97 ? 10.360 -13.028 -10.563 1.00 65.38 97 PRO A N 1
ATOM 768 C CA . PRO A 1 97 ? 11.595 -12.345 -10.854 1.00 65.38 97 PRO A CA 1
ATOM 769 C C . PRO A 1 97 ? 11.723 -12.290 -12.370 1.00 65.38 97 PRO A C 1
ATOM 771 O O . PRO A 1 97 ? 11.312 -13.208 -13.089 1.00 65.38 97 PRO A O 1
ATOM 774 N N . LYS A 1 98 ? 12.304 -11.209 -12.892 1.00 61.91 98 LYS A N 1
ATOM 775 C CA . LYS A 1 98 ? 12.655 -11.194 -14.311 1.00 61.91 98 LYS A CA 1
ATOM 776 C C . LYS A 1 98 ? 13.646 -12.326 -14.551 1.00 61.91 98 LYS A C 1
ATOM 778 O O . LYS A 1 98 ? 14.752 -12.290 -14.022 1.00 61.91 98 LYS A O 1
ATOM 783 N N . SER A 1 99 ? 13.247 -13.307 -15.356 1.00 62.62 99 SER A N 1
ATOM 784 C CA . SER A 1 99 ? 14.128 -14.383 -15.799 1.00 62.62 99 SER A CA 1
ATOM 785 C C . SER A 1 99 ? 15.394 -13.771 -16.398 1.00 62.62 99 SER A C 1
ATOM 787 O O . SER A 1 99 ? 15.319 -13.038 -17.389 1.00 62.62 99 SER A O 1
ATOM 789 N N . MET A 1 100 ? 16.548 -14.041 -15.794 1.00 61.94 100 MET A N 1
ATOM 790 C CA . MET A 1 100 ? 17.831 -13.628 -16.347 1.00 61.94 100 MET A CA 1
ATOM 791 C C . MET A 1 100 ? 18.309 -14.725 -17.305 1.00 61.94 100 MET A C 1
ATOM 793 O O . MET A 1 100 ? 18.343 -15.896 -16.934 1.00 61.94 100 MET A O 1
ATOM 797 N N . LYS A 1 101 ? 18.664 -14.370 -18.546 1.00 64.44 101 LYS A N 1
ATOM 798 C CA . LYS A 1 101 ? 19.366 -15.306 -19.433 1.00 64.44 101 LYS A CA 1
ATOM 799 C C . LYS A 1 101 ? 20.805 -15.421 -18.942 1.00 64.44 101 LYS A C 1
ATOM 801 O O . LYS A 1 101 ? 21.566 -14.466 -19.068 1.00 64.44 101 LYS A O 1
ATOM 806 N N . VAL A 1 102 ? 21.163 -16.571 -18.380 1.00 64.56 102 VAL A N 1
ATOM 807 C CA . VAL A 1 102 ? 22.557 -16.893 -18.069 1.00 64.56 102 VAL A CA 1
ATOM 808 C C . VAL A 1 102 ? 23.214 -17.347 -19.369 1.00 64.56 102 VAL A C 1
ATOM 810 O O . VAL A 1 102 ? 22.836 -18.373 -19.928 1.00 64.56 102 VAL A O 1
ATOM 813 N N . TYR A 1 103 ? 24.166 -16.568 -19.878 1.00 68.81 103 TYR A N 1
ATOM 814 C CA . TYR A 1 103 ? 25.041 -17.030 -20.951 1.00 68.81 103 TYR A CA 1
ATOM 815 C C . TYR A 1 103 ? 26.176 -17.822 -20.304 1.00 68.81 103 TYR A C 1
ATOM 817 O O . TYR A 1 103 ? 27.018 -17.243 -19.618 1.00 68.81 103 TYR A O 1
ATOM 825 N N . LEU A 1 104 ? 26.166 -19.143 -20.480 1.00 62.44 104 LEU A N 1
ATOM 826 C CA . LEU A 1 104 ? 27.325 -19.978 -20.175 1.00 62.44 104 LEU A CA 1
ATOM 827 C C . LEU A 1 104 ? 28.428 -19.606 -21.177 1.00 62.44 104 LEU A C 1
ATOM 829 O O . LEU A 1 104 ? 28.177 -19.603 -22.384 1.00 62.44 104 LEU A O 1
ATOM 833 N N . LYS A 1 105 ? 29.590 -19.200 -20.657 1.00 60.59 105 LYS A N 1
ATOM 834 C CA . LYS A 1 105 ? 30.801 -18.953 -21.448 1.00 60.59 105 LYS A CA 1
ATOM 835 C C . LYS A 1 105 ? 31.461 -20.267 -21.834 1.00 60.59 105 LYS A C 1
ATOM 837 O O . LYS A 1 105 ? 31.454 -21.176 -20.976 1.00 60.59 105 LYS A O 1
#

Radius of gyration: 15.04 Å; chains: 1; bounding box: 45×37×37 Å

pLDDT: mean 82.75, std 10.74, range [37.78, 94.06]

Organism: NCBI:txid412755